Protein AF-A0A7K0BRN7-F1 (afdb_monomer)

Mean predicted aligned error: 6.17 Å

Sequence (63 aa):
MPDMPFEPLLFFADAGNGDLFALLSEIDRPDVFVWNHEDDSRTWAAPSLTKYLEWRLTGQIEL

Foldseek 3Di:
DPDDPPPDWDWDDDPVPRWTWTDHPPDPFQWIWIADPVPRDIHTFGRHPVRNVVCVVVVVGDD

Secondary structure (DSSP, 8-state):
-----STTEEEEEE-SSS-EEEEETTTTEEEEEEEPTTT--EEEEESSHHHHHHHHHHT----

Organism: NCBI:txid2585200

pLDDT: mean 84.74, std 12.73, range [44.69, 97.94]

InterPro domains:
  IPR037883 Knr4/Smi1-like domain superfamily [SSF160631] (8-62)

Structure (mmCIF, N/CA/C/O backbone):
data_AF-A0A7K0BRN7-F1
#
_entry.id   AF-A0A7K0BRN7-F1
#
loop_
_atom_site.group_PDB
_atom_site.id
_atom_site.type_symbol
_atom_site.label_atom_id
_atom_site.label_alt_id
_atom_site.label_comp_id
_atom_site.label_asym_id
_atom_site.label_entity_id
_atom_site.label_seq_id
_atom_site.pdbx_PDB_ins_code
_atom_site.Cartn_x
_atom_site.Cartn_y
_atom_site.Cartn_z
_atom_site.occupancy
_atom_site.B_iso_or_equiv
_atom_site.auth_seq_id
_atom_site.auth_comp_id
_atom_site.auth_asym_id
_atom_site.auth_atom_id
_atom_site.pdbx_PDB_model_num
ATOM 1 N N . MET A 1 1 ? 16.836 -8.686 -12.502 1.00 44.69 1 MET A N 1
ATOM 2 C CA . MET A 1 1 ? 15.448 -8.375 -12.900 1.00 44.69 1 MET A CA 1
ATOM 3 C C . MET A 1 1 ? 15.529 -7.081 -13.692 1.00 44.69 1 MET A C 1
ATOM 5 O O . MET A 1 1 ? 16.259 -6.220 -13.216 1.00 44.69 1 MET A O 1
ATOM 9 N N . PRO A 1 2 ? 14.956 -6.962 -14.903 1.00 50.97 2 PRO A N 1
ATOM 10 C CA . PRO A 1 2 ? 14.967 -5.678 -15.603 1.00 50.97 2 PRO A CA 1
ATOM 11 C C . PRO A 1 2 ? 14.184 -4.657 -14.765 1.00 50.97 2 PRO A C 1
ATOM 13 O O . PRO A 1 2 ? 13.240 -5.056 -14.079 1.00 50.97 2 PRO A O 1
ATOM 16 N N . ASP A 1 3 ? 14.614 -3.392 -14.785 1.00 52.94 3 ASP A N 1
ATOM 17 C CA . ASP A 1 3 ? 13.921 -2.280 -14.127 1.00 52.94 3 ASP A CA 1
ATOM 18 C C . ASP A 1 3 ? 12.434 -2.327 -14.476 1.00 52.94 3 ASP A C 1
ATOM 20 O O . ASP A 1 3 ? 12.060 -2.392 -15.650 1.00 52.94 3 ASP A O 1
ATOM 24 N N . MET A 1 4 ? 11.588 -2.350 -13.449 1.00 52.66 4 MET A N 1
ATOM 25 C CA . MET A 1 4 ? 10.153 -2.201 -13.629 1.00 52.66 4 MET A CA 1
ATOM 26 C C . MET A 1 4 ? 9.931 -0.730 -14.008 1.00 52.66 4 MET A C 1
ATOM 28 O O . MET A 1 4 ? 10.285 0.136 -13.207 1.00 52.66 4 MET A O 1
ATOM 32 N N . PRO A 1 5 ? 9.444 -0.410 -15.220 1.00 60.44 5 PRO A N 1
ATOM 33 C CA . PRO A 1 5 ? 9.182 0.974 -15.585 1.00 60.44 5 PRO A CA 1
ATOM 34 C C . PRO A 1 5 ? 8.166 1.600 -14.616 1.00 60.44 5 PRO A C 1
ATOM 36 O O . PRO A 1 5 ? 7.388 0.908 -13.966 1.00 60.44 5 PRO A O 1
ATOM 39 N N . PHE A 1 6 ? 8.189 2.931 -14.522 1.00 60.50 6 PHE A N 1
ATOM 40 C CA . PHE A 1 6 ? 7.302 3.743 -13.676 1.00 60.50 6 PHE A CA 1
ATOM 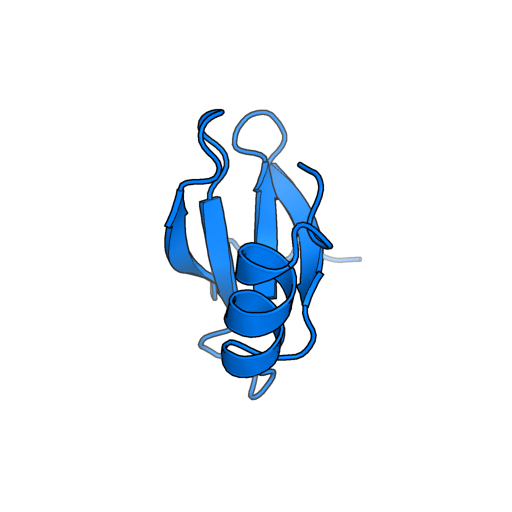41 C C . PHE A 1 6 ? 5.799 3.496 -13.954 1.00 60.50 6 PHE A C 1
ATOM 43 O O . PHE A 1 6 ? 4.944 3.731 -13.099 1.00 60.50 6 PHE A O 1
ATOM 50 N N . GLU A 1 7 ? 5.481 2.982 -15.143 1.00 65.56 7 GLU A N 1
ATOM 51 C CA . GLU A 1 7 ? 4.170 2.459 -15.524 1.00 65.56 7 GLU A CA 1
ATOM 52 C C . GLU A 1 7 ? 4.023 1.027 -14.969 1.00 65.56 7 GLU A C 1
ATOM 54 O O . GLU A 1 7 ? 4.860 0.176 -15.279 1.00 65.56 7 GLU A O 1
ATOM 59 N N . PRO A 1 8 ? 3.005 0.723 -14.135 1.00 75.81 8 PRO A N 1
ATOM 60 C CA . PRO A 1 8 ? 1.662 1.288 -14.222 1.00 75.81 8 PRO A CA 1
ATOM 61 C C . PRO A 1 8 ? 1.071 1.687 -12.854 1.00 75.81 8 PRO A C 1
ATOM 63 O O . PRO A 1 8 ? 0.118 1.065 -12.391 1.00 75.81 8 PRO A O 1
ATOM 66 N N . LEU A 1 9 ? 1.625 2.681 -12.152 1.00 80.69 9 LEU A N 1
ATOM 67 C CA . LEU A 1 9 ? 1.053 3.112 -10.865 1.00 80.69 9 LEU A CA 1
ATOM 68 C C . LEU A 1 9 ? -0.081 4.137 -11.036 1.00 80.69 9 LEU A C 1
ATOM 70 O O . LEU A 1 9 ? 0.110 5.209 -11.606 1.00 80.69 9 LEU A O 1
ATOM 74 N 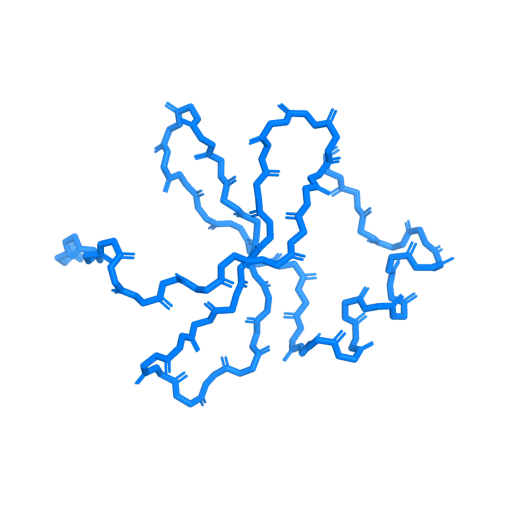N . LEU A 1 10 ? -1.250 3.840 -10.463 1.00 87.38 10 LEU A N 1
ATOM 75 C CA . LEU A 1 10 ? -2.339 4.799 -10.252 1.00 87.38 10 LEU A CA 1
ATOM 76 C C . LEU A 1 10 ? -2.375 5.214 -8.778 1.00 87.38 10 LEU A C 1
ATOM 78 O O . LEU A 1 10 ? -2.846 4.449 -7.934 1.00 87.38 10 LEU A O 1
ATOM 82 N N . PHE A 1 11 ? -1.898 6.422 -8.474 1.00 89.56 11 PHE A N 1
ATOM 83 C CA . PHE A 1 11 ? -1.911 6.969 -7.115 1.00 89.56 11 PHE A CA 1
ATOM 84 C C . PHE A 1 11 ? -3.315 7.392 -6.677 1.00 89.56 11 PHE A C 1
ATOM 86 O O . PHE A 1 11 ? -4.066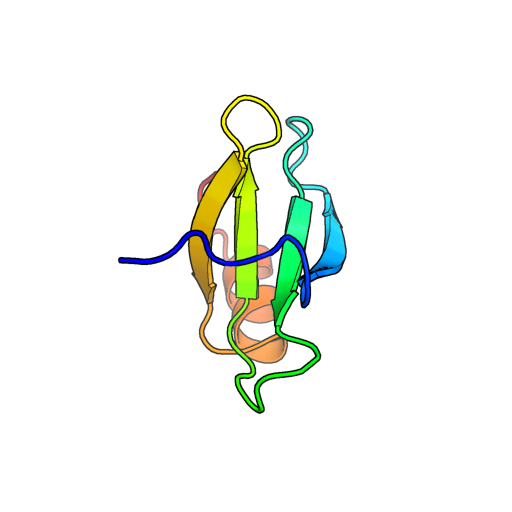 7.978 -7.459 1.00 89.56 11 PHE A O 1
ATOM 93 N N . PHE A 1 12 ? -3.662 7.130 -5.415 1.00 91.38 12 PHE A N 1
ATOM 94 C CA . PHE A 1 12 ? -5.004 7.430 -4.898 1.00 91.38 12 PHE A CA 1
ATOM 95 C C . PHE A 1 12 ? -5.058 7.925 -3.445 1.00 91.38 12 PHE A C 1
ATOM 97 O O . PHE A 1 12 ? -6.126 8.347 -3.000 1.00 91.38 12 PHE A O 1
ATOM 104 N N . ALA A 1 13 ? -3.954 7.876 -2.692 1.00 92.44 13 ALA A N 1
ATOM 105 C CA . ALA A 1 13 ? -3.905 8.376 -1.317 1.00 92.44 13 ALA A CA 1
ATOM 106 C C . ALA A 1 13 ? -2.480 8.757 -0.888 1.00 92.44 13 ALA A C 1
ATOM 1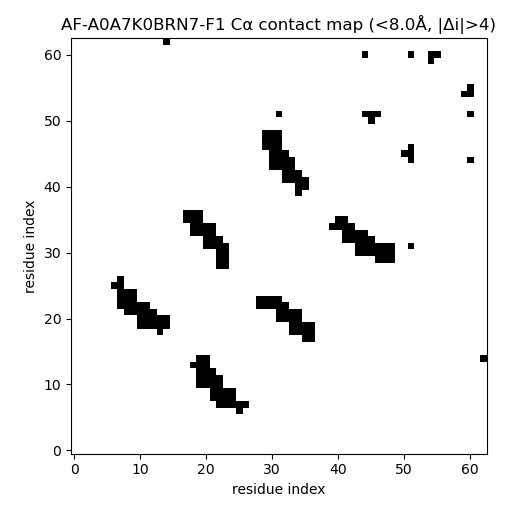08 O O . ALA A 1 13 ? -1.508 8.181 -1.371 1.00 92.44 13 ALA A O 1
ATOM 109 N N . ASP A 1 14 ? -2.397 9.697 0.053 1.00 93.31 14 ASP A N 1
ATOM 110 C CA . ASP A 1 14 ? -1.172 10.113 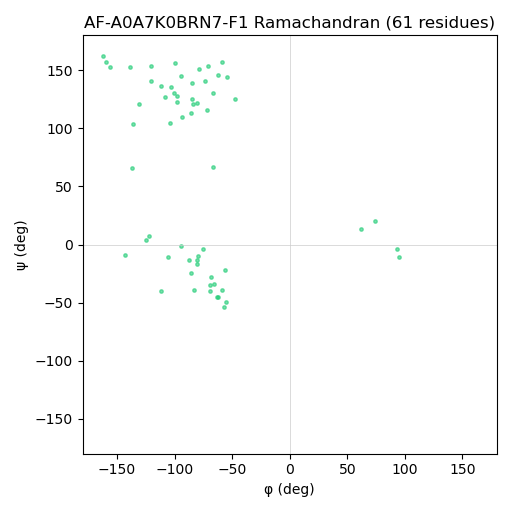0.744 1.00 93.31 14 ASP A CA 1
ATOM 111 C C . ASP A 1 14 ? -1.005 9.346 2.071 1.00 93.31 14 ASP A C 1
ATOM 113 O O . ASP A 1 14 ? -1.987 9.011 2.749 1.00 93.31 14 ASP A O 1
ATOM 117 N N . ALA A 1 15 ? 0.241 9.039 2.429 1.00 90.19 15 ALA A N 1
ATOM 118 C CA . ALA A 1 15 ? 0.603 8.336 3.658 1.00 90.19 15 ALA A CA 1
ATOM 119 C C . ALA A 1 15 ? 0.810 9.258 4.875 1.00 90.19 15 ALA A C 1
ATOM 121 O O . ALA A 1 15 ? 0.808 8.764 6.003 1.00 90.19 15 ALA A O 1
ATOM 122 N N . GLY A 1 16 ? 0.922 10.575 4.680 1.00 90.12 16 GLY A N 1
ATOM 123 C CA . GLY A 1 16 ? 1.191 11.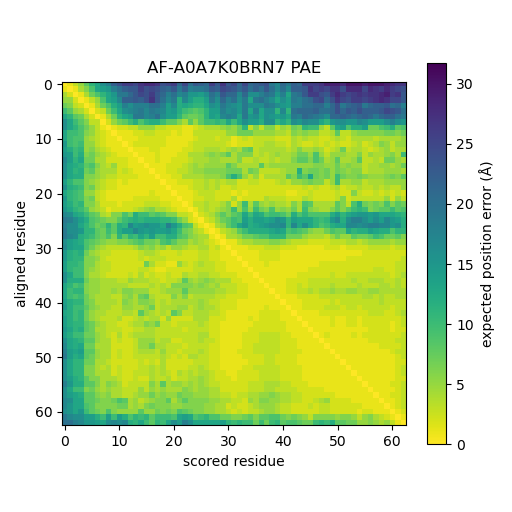576 5.718 1.00 90.12 16 GLY A CA 1
ATOM 124 C C . GLY A 1 16 ? 2.674 11.919 5.896 1.00 90.12 16 GLY A C 1
ATOM 125 O O . GLY A 1 16 ? 3.000 12.812 6.676 1.00 90.12 16 GLY A O 1
ATOM 126 N N . ASN A 1 17 ? 3.563 11.236 5.174 1.00 89.69 17 ASN A N 1
ATOM 127 C CA . ASN A 1 17 ? 5.019 11.415 5.190 1.00 89.69 17 ASN A CA 1
ATOM 128 C C . ASN A 1 17 ? 5.600 11.753 3.796 1.00 89.69 17 ASN A C 1
ATOM 130 O O . ASN A 1 17 ? 6.817 11.799 3.648 1.00 89.69 17 ASN A O 1
ATOM 134 N N . GLY A 1 18 ? 4.748 11.989 2.790 1.00 86.50 18 GLY A N 1
ATOM 135 C CA . GLY A 1 18 ? 5.152 12.204 1.395 1.00 86.50 18 GLY A CA 1
ATOM 136 C C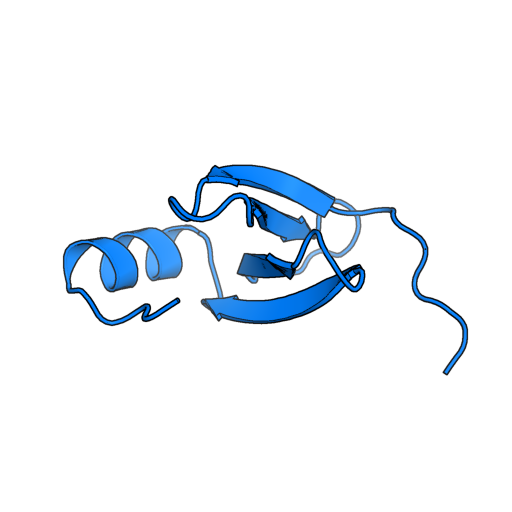 . GLY A 1 18 ? 5.122 10.946 0.522 1.00 86.50 18 GLY A C 1
ATOM 137 O O . GLY A 1 18 ? 5.187 11.065 -0.701 1.00 86.50 18 GLY A O 1
ATOM 138 N N . ASP A 1 19 ? 4.955 9.762 1.117 1.00 91.75 19 ASP A N 1
ATOM 139 C CA . ASP A 1 19 ? 4.767 8.516 0.375 1.00 91.75 19 ASP A CA 1
ATOM 140 C C . ASP A 1 19 ? 3.332 8.383 -0.143 1.00 91.75 19 ASP A C 1
ATOM 142 O O . ASP A 1 19 ? 2.368 8.883 0.452 1.00 91.75 19 ASP A O 1
ATOM 146 N N . LEU A 1 20 ? 3.176 7.674 -1.263 1.00 92.75 20 LEU A N 1
ATOM 147 C CA . LEU A 1 20 ? 1.890 7.550 -1.950 1.00 92.75 20 LEU A CA 1
ATOM 148 C C . LEU A 1 20 ? 1.435 6.100 -2.056 1.00 92.75 20 LEU A C 1
ATOM 150 O O . LEU A 1 20 ? 2.209 5.201 -2.375 1.00 92.75 20 LEU A O 1
ATOM 154 N N . PHE A 1 21 ? 0.137 5.878 -1.871 1.00 89.44 21 PHE A N 1
ATOM 155 C CA . PHE A 1 21 ? -0.499 4.602 -2.173 1.00 89.44 21 PHE A CA 1
ATOM 156 C C . PHE A 1 21 ? -0.893 4.519 -3.641 1.00 89.44 21 PHE A C 1
ATOM 158 O O . PHE A 1 21 ? -1.455 5.471 -4.195 1.00 89.44 21 PHE A O 1
ATOM 165 N N . ALA A 1 22 ? -0.670 3.353 -4.242 1.00 90.12 22 ALA A N 1
ATOM 166 C CA . ALA A 1 22 ? -0.949 3.107 -5.646 1.00 90.12 22 ALA A CA 1
ATOM 167 C C . ALA A 1 22 ? -1.571 1.730 -5.915 1.00 90.12 22 ALA A C 1
ATOM 169 O O . ALA A 1 22 ? -1.340 0.769 -5.180 1.00 90.12 22 ALA A O 1
ATOM 170 N N . LEU A 1 23 ? -2.342 1.655 -7.001 1.00 83.75 23 LEU A N 1
ATOM 171 C CA . LEU A 1 23 ? -2.758 0.419 -7.673 1.00 83.75 23 LEU A CA 1
ATOM 172 C C . LEU A 1 23 ? -1.870 0.170 -8.897 1.00 83.75 23 LEU A C 1
ATOM 174 O O . LEU A 1 23 ? -1.348 1.125 -9.472 1.00 83.75 23 LEU A O 1
ATOM 178 N N . LEU A 1 24 ? -1.765 -1.084 -9.340 1.00 81.00 24 LEU A N 1
ATOM 179 C CA . LEU A 1 24 ? -1.205 -1.419 -10.653 1.00 81.00 24 LEU A CA 1
ATOM 180 C C . LEU A 1 24 ? -2.319 -1.328 -11.712 1.00 81.00 24 LEU A C 1
ATOM 182 O O . LEU A 1 24 ? -3.271 -2.098 -11.661 1.00 81.00 24 LEU A O 1
ATOM 186 N N . SER A 1 25 ? -2.241 -0.375 -12.644 1.00 71.50 25 SER A N 1
ATOM 187 C CA . SER A 1 25 ? -3.310 -0.074 -13.614 1.00 71.50 25 SER A CA 1
ATOM 188 C C . SER A 1 25 ? -3.282 -0.925 -14.889 1.00 71.50 25 SER A C 1
ATOM 190 O O . SER A 1 25 ? -4.321 -1.093 -15.521 1.00 71.50 25 SER A O 1
ATOM 192 N N . GLU A 1 26 ? -2.125 -1.471 -15.273 1.00 67.81 26 GLU A N 1
ATOM 193 C CA . GLU A 1 26 ? -1.952 -2.249 -16.518 1.00 67.81 26 GLU A CA 1
ATOM 194 C C . GLU A 1 26 ? -1.827 -3.756 -16.282 1.00 67.81 26 GLU A C 1
ATOM 196 O O . GLU A 1 26 ? -1.887 -4.556 -17.215 1.00 67.81 26 GLU A O 1
ATOM 201 N N . ILE A 1 27 ? -1.674 -4.156 -15.024 1.00 66.75 27 ILE A N 1
ATOM 202 C CA . ILE A 1 27 ? -1.674 -5.552 -14.607 1.00 66.75 27 ILE A CA 1
ATOM 203 C C . ILE A 1 27 ? -2.995 -5.739 -13.873 1.00 66.75 27 ILE A C 1
ATOM 205 O O . ILE A 1 27 ? -3.273 -4.961 -12.968 1.00 66.75 27 ILE A O 1
ATOM 209 N N . ASP A 1 28 ? -3.802 -6.738 -14.253 1.00 71.06 28 ASP A N 1
ATOM 210 C CA . ASP A 1 28 ? -5.042 -7.123 -13.553 1.00 71.06 28 ASP A CA 1
ATOM 211 C C . ASP A 1 28 ? -4.710 -7.683 -12.160 1.00 71.06 28 ASP A C 1
ATOM 213 O O . ASP A 1 28 ? -4.769 -8.880 -11.878 1.00 71.06 28 ASP A O 1
ATOM 217 N N . ARG A 1 29 ? -4.208 -6.793 -11.309 1.00 79.19 29 ARG A N 1
ATOM 218 C CA . ARG A 1 29 ? -3.661 -7.060 -9.998 1.00 79.19 29 ARG A CA 1
ATOM 219 C C . ARG A 1 29 ? -4.213 -5.995 -9.051 1.00 79.19 29 ARG A C 1
ATOM 221 O O . ARG A 1 29 ? -3.743 -4.860 -9.071 1.00 79.19 29 ARG A O 1
ATOM 228 N N . PRO A 1 30 ? -5.200 -6.350 -8.213 1.00 85.94 30 PRO A N 1
ATOM 229 C CA . PRO A 1 30 ? -5.902 -5.392 -7.363 1.00 85.94 30 PRO A CA 1
ATOM 230 C C . PRO A 1 30 ? -5.082 -4.928 -6.151 1.00 85.94 30 PRO A C 1
ATOM 232 O O . PRO A 1 30 ? -5.566 -4.094 -5.386 1.00 85.94 30 PRO A O 1
ATOM 235 N N . ASP A 1 31 ? -3.884 -5.477 -5.944 1.00 90.31 31 ASP A N 1
ATOM 236 C CA . ASP A 1 31 ? -3.004 -5.139 -4.832 1.00 90.31 31 ASP A CA 1
ATOM 237 C C . ASP A 1 31 ? -2.714 -3.633 -4.742 1.00 90.31 31 ASP A C 1
ATOM 239 O O . ASP A 1 31 ? -2.533 -2.932 -5.739 1.00 90.31 31 ASP A O 1
ATOM 243 N N . VAL A 1 32 ? -2.609 -3.164 -3.505 1.00 90.38 32 VAL A N 1
ATOM 244 C CA . VAL A 1 32 ? -2.208 -1.810 -3.146 1.00 90.38 32 VAL A CA 1
ATOM 245 C C . VAL 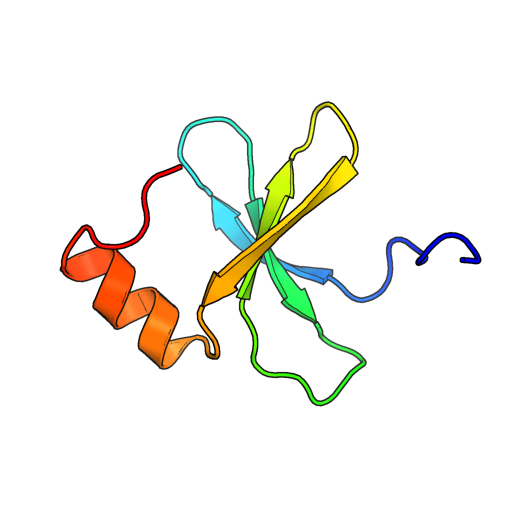A 1 32 ? -0.761 -1.838 -2.673 1.00 90.38 32 VAL A C 1
ATOM 247 O O . VAL A 1 32 ? -0.390 -2.676 -1.846 1.00 90.38 32 VAL A O 1
ATOM 250 N N . PHE A 1 33 ? 0.032 -0.883 -3.147 1.00 91.12 33 PHE A N 1
ATOM 251 C CA . PHE A 1 33 ? 1.423 -0.679 -2.745 1.00 91.12 33 PHE A CA 1
ATOM 252 C C . PHE A 1 33 ? 1.621 0.717 -2.160 1.00 91.12 33 PHE A C 1
ATOM 254 O O . PHE A 1 33 ? 0.898 1.643 -2.522 1.00 91.12 33 PHE A O 1
ATOM 261 N N . VAL A 1 34 ? 2.615 0.859 -1.285 1.00 92.56 34 VAL A N 1
ATOM 262 C CA . VAL A 1 34 ? 3.169 2.148 -0.851 1.00 92.56 34 VAL A CA 1
ATOM 263 C C . VAL A 1 34 ? 4.419 2.409 -1.672 1.00 92.56 34 VAL A C 1
ATOM 265 O O . VAL A 1 34 ? 5.291 1.542 -1.749 1.00 92.56 34 VAL A O 1
ATOM 268 N N . TRP A 1 35 ? 4.486 3.581 -2.286 1.00 90.44 35 TRP A N 1
ATOM 269 C CA . TRP A 1 35 ? 5.645 4.087 -3.002 1.00 90.44 35 TRP A CA 1
ATOM 270 C C . TRP A 1 35 ? 6.437 5.029 -2.101 1.00 90.44 35 TRP A C 1
ATOM 272 O O . TRP A 1 35 ? 5.886 6.026 -1.635 1.00 90.44 35 TRP A O 1
ATOM 282 N N . ASN A 1 36 ? 7.713 4.708 -1.895 1.00 87.25 36 ASN A N 1
ATOM 283 C CA . ASN A 1 36 ? 8.669 5.585 -1.240 1.00 87.25 36 ASN A CA 1
ATOM 284 C C . ASN A 1 36 ? 9.239 6.564 -2.273 1.00 87.25 36 ASN A C 1
ATOM 286 O O . ASN A 1 36 ? 9.836 6.162 -3.275 1.00 87.25 36 ASN A O 1
ATOM 290 N N . HIS A 1 37 ? 9.046 7.855 -2.027 1.00 85.44 37 HIS A N 1
ATOM 291 C CA . HIS A 1 37 ? 9.446 8.907 -2.961 1.00 85.44 37 HIS A CA 1
ATOM 292 C C . HIS A 1 37 ? 10.942 9.265 -2.907 1.00 85.44 37 HIS A C 1
ATOM 294 O O . HIS A 1 37 ? 11.434 9.964 -3.794 1.00 85.44 37 HIS A O 1
ATOM 300 N N . GLU A 1 38 ? 11.665 8.814 -1.881 1.00 88.69 38 GLU A N 1
ATOM 301 C CA . GLU A 1 38 ? 13.097 9.067 -1.701 1.00 88.69 38 GLU A CA 1
ATOM 302 C C . GLU A 1 38 ? 13.958 8.089 -2.507 1.00 88.69 38 GLU A C 1
ATOM 304 O O . GLU A 1 38 ? 14.976 8.493 -3.075 1.00 88.69 38 GLU A O 1
ATOM 309 N N . ASP A 1 39 ? 13.561 6.813 -2.570 1.00 89.75 39 ASP A N 1
ATOM 310 C CA . ASP A 1 39 ? 14.358 5.739 -3.180 1.00 89.75 39 ASP A CA 1
ATOM 311 C C . ASP A 1 39 ? 13.646 4.939 -4.288 1.00 89.75 39 ASP A C 1
ATOM 313 O O . ASP A 1 39 ? 14.221 3.994 -4.832 1.00 89.75 39 ASP A O 1
ATOM 317 N N . ASP A 1 40 ? 12.423 5.331 -4.655 1.00 84.75 40 ASP A N 1
ATOM 318 C CA . ASP A 1 40 ? 11.556 4.669 -5.644 1.00 84.75 40 ASP A CA 1
ATOM 319 C C . ASP A 1 40 ? 11.150 3.223 -5.274 1.00 84.75 40 ASP A C 1
ATOM 321 O O . ASP A 1 40 ? 10.603 2.473 -6.094 1.00 84.75 40 ASP A O 1
ATOM 325 N N . SER A 1 41 ? 11.369 2.798 -4.026 1.00 87.31 41 SER A N 1
ATOM 326 C CA . SER A 1 41 ? 10.951 1.476 -3.565 1.00 87.31 41 SER A CA 1
ATOM 327 C C . SER A 1 41 ? 9.430 1.368 -3.421 1.00 87.31 41 SER A C 1
ATOM 329 O O . SER A 1 41 ? 8.696 2.346 -3.258 1.00 87.31 41 SER A O 1
ATOM 331 N N . ARG A 1 42 ? 8.927 0.134 -3.540 1.00 87.56 42 ARG A N 1
ATOM 332 C CA . ARG A 1 42 ? 7.496 -0.192 -3.485 1.00 87.56 42 ARG A CA 1
ATOM 333 C C . ARG A 1 42 ? 7.286 -1.352 -2.522 1.00 87.56 42 ARG A C 1
ATOM 335 O O . ARG A 1 42 ? 7.817 -2.441 -2.747 1.00 87.56 42 ARG A O 1
ATOM 342 N N . THR A 1 43 ? 6.484 -1.137 -1.483 1.00 90.81 43 THR A N 1
ATOM 343 C CA . THR A 1 43 ? 6.145 -2.167 -0.488 1.00 90.81 43 THR A CA 1
ATOM 344 C C . THR A 1 43 ? 4.677 -2.544 -0.609 1.00 90.81 43 THR A C 1
ATOM 346 O O . THR A 1 43 ? 3.813 -1.689 -0.787 1.00 90.81 43 THR A O 1
ATOM 349 N N . TRP A 1 44 ? 4.378 -3.839 -0.549 1.00 91.81 44 TRP A N 1
ATOM 350 C CA . TRP A 1 44 ? 3.001 -4.324 -0.581 1.00 91.81 44 TRP A CA 1
ATOM 351 C C . TRP A 1 44 ? 2.250 -3.902 0.683 1.00 91.81 44 TRP A C 1
ATOM 353 O O . TRP A 1 44 ? 2.732 -4.135 1.789 1.00 91.81 44 TRP A O 1
ATOM 363 N N . ALA A 1 45 ? 1.065 -3.317 0.516 1.00 93.94 45 ALA A N 1
ATOM 364 C CA . ALA A 1 45 ? 0.257 -2.810 1.621 1.00 93.94 45 ALA A CA 1
ATOM 365 C C . ALA A 1 45 ? -1.030 -3.608 1.834 1.00 93.94 45 ALA A C 1
ATOM 367 O O . ALA A 1 45 ? -1.430 -3.829 2.973 1.00 93.94 45 ALA A O 1
ATOM 368 N N . ALA A 1 46 ? -1.706 -4.021 0.757 1.00 95.50 46 ALA A N 1
ATOM 369 C CA . ALA A 1 46 ? -2.950 -4.781 0.848 1.00 95.50 46 ALA A CA 1
ATOM 370 C C . ALA A 1 46 ? -3.247 -5.545 -0.452 1.00 95.50 46 ALA A C 1
ATOM 372 O O . ALA A 1 46 ? -2.816 -5.130 -1.524 1.00 95.50 46 ALA A O 1
ATOM 373 N N . PRO A 1 47 ? -4.054 -6.619 -0.407 1.00 93.75 47 PRO A N 1
ATOM 374 C CA . PRO A 1 47 ? -4.390 -7.398 -1.602 1.00 93.75 47 PRO A CA 1
ATOM 375 C C . PRO A 1 47 ? -5.493 -6.767 -2.473 1.00 93.75 47 PRO A C 1
ATOM 377 O O . PRO A 1 47 ? -5.784 -7.277 -3.547 1.00 93.75 47 PRO A O 1
ATOM 380 N N . SER A 1 48 ? -6.181 -5.724 -1.997 1.00 92.69 48 SER A N 1
ATOM 381 C CA . SER A 1 48 ? -7.229 -5.011 -2.745 1.00 92.69 48 SER A CA 1
ATOM 382 C C . SER A 1 48 ? -7.502 -3.640 -2.136 1.00 92.69 48 SER A C 1
ATOM 384 O O . SER A 1 48 ? -7.232 -3.430 -0.951 1.00 92.69 48 SER A O 1
ATOM 386 N N . LEU A 1 49 ? -8.138 -2.741 -2.894 1.00 92.75 49 LEU A N 1
ATOM 387 C CA . LEU A 1 49 ? -8.598 -1.450 -2.371 1.00 92.75 49 LEU A CA 1
ATOM 388 C C . LEU A 1 49 ? -9.586 -1.607 -1.199 1.00 92.75 49 LEU A C 1
ATOM 390 O O . LEU A 1 49 ? -9.509 -0.875 -0.216 1.00 92.75 49 LEU A O 1
ATOM 394 N N . THR A 1 50 ? -10.486 -2.593 -1.259 1.00 95.75 50 THR A N 1
ATOM 395 C CA . THR A 1 50 ? -11.422 -2.872 -0.159 1.00 95.75 50 THR A CA 1
ATOM 396 C C . THR A 1 50 ? -10.682 -3.276 1.114 1.00 95.75 50 THR A C 1
ATOM 398 O O . THR A 1 50 ? -10.983 -2.751 2.184 1.00 95.75 50 THR A O 1
ATOM 401 N N . LYS A 1 51 ? -9.687 -4.168 1.007 1.00 97.19 51 LYS A N 1
ATOM 402 C CA . LYS A 1 51 ? -8.879 -4.571 2.166 1.00 97.19 51 LYS A CA 1
ATOM 403 C C . LYS A 1 51 ? -7.975 -3.454 2.670 1.00 97.19 51 LYS A C 1
ATOM 405 O O . LYS A 1 51 ? -7.834 -3.327 3.878 1.00 97.19 51 LYS A O 1
ATOM 410 N N . TYR A 1 52 ? -7.446 -2.615 1.782 1.00 96.19 52 TYR A N 1
ATOM 411 C CA . TYR A 1 52 ? -6.739 -1.397 2.171 1.00 96.19 52 TYR A CA 1
ATOM 412 C C . TYR A 1 52 ? -7.610 -0.504 3.067 1.00 96.19 52 TYR A C 1
ATOM 414 O O . TYR A 1 52 ? -7.165 -0.109 4.140 1.00 96.19 52 TYR A O 1
ATOM 422 N N . LEU A 1 53 ? -8.859 -0.227 2.671 1.00 96.06 53 LEU A N 1
ATOM 423 C CA . LEU A 1 53 ? -9.768 0.611 3.463 1.00 96.06 53 LEU A CA 1
ATOM 424 C C . LEU A 1 53 ? -10.079 -0.013 4.827 1.00 96.06 53 LEU A C 1
ATOM 426 O O . LEU A 1 53 ? -10.021 0.681 5.838 1.00 96.06 53 LEU A O 1
ATOM 430 N N . GLU A 1 54 ? -10.371 -1.315 4.865 1.00 97.94 54 GLU A N 1
ATOM 431 C CA . GLU A 1 54 ? -10.597 -2.050 6.115 1.00 97.94 54 GLU A CA 1
ATOM 432 C C . GLU A 1 54 ? -9.386 -1.939 7.044 1.00 97.94 54 GLU A C 1
ATOM 434 O O . GLU A 1 54 ? -9.524 -1.487 8.177 1.00 97.94 54 GLU A O 1
ATOM 439 N N . TRP A 1 55 ? -8.197 -2.285 6.549 1.00 96.94 55 TRP A N 1
ATOM 440 C CA . TRP A 1 55 ? -6.970 -2.278 7.341 1.00 96.94 55 TRP A CA 1
ATOM 441 C C . TRP A 1 55 ? -6.561 -0.878 7.776 1.00 96.94 55 TRP A C 1
ATOM 443 O O . TRP A 1 55 ? -6.050 -0.707 8.881 1.00 96.94 55 TRP A O 1
ATOM 453 N N . ARG A 1 56 ? -6.806 0.147 6.954 1.00 93.31 56 ARG A N 1
ATOM 454 C CA . ARG A 1 56 ? -6.507 1.525 7.345 1.00 93.31 56 ARG A CA 1
ATOM 455 C C . ARG A 1 56 ? -7.445 2.016 8.444 1.00 93.31 56 ARG A C 1
ATOM 457 O O . ARG A 1 56 ? -6.983 2.661 9.378 1.00 93.31 56 ARG A O 1
ATOM 464 N N . LEU A 1 57 ? -8.731 1.672 8.373 1.00 95.19 57 LEU A N 1
ATOM 465 C CA . LEU A 1 57 ? -9.714 2.015 9.407 1.00 95.19 57 LEU A CA 1
ATOM 466 C C . LEU A 1 57 ? -9.468 1.277 10.729 1.00 95.19 57 LEU A C 1
ATOM 468 O O . LEU A 1 57 ? -9.817 1.800 11.785 1.00 95.19 57 LEU A O 1
ATOM 472 N N . THR A 1 58 ? -8.871 0.085 10.683 1.00 96.56 58 THR A N 1
ATOM 473 C CA . THR A 1 58 ? -8.544 -0.708 11.877 1.00 96.56 58 THR A CA 1
ATOM 474 C C . THR A 1 58 ? -7.115 -0.508 12.385 1.00 96.56 58 THR A C 1
ATOM 476 O O . THR A 1 58 ? -6.763 -1.093 13.407 1.00 96.56 58 THR A O 1
ATOM 479 N N . GLY A 1 59 ? -6.297 0.314 11.716 1.00 93.69 59 GLY A N 1
ATOM 480 C CA . GLY A 1 59 ? -4.909 0.585 12.113 1.00 93.69 59 GLY A CA 1
ATOM 481 C C . GLY A 1 59 ? -3.927 -0.557 11.826 1.00 93.69 59 GLY A C 1
ATOM 482 O O . GLY A 1 59 ? -2.869 -0.612 12.433 1.00 93.69 59 GLY A O 1
ATOM 483 N N . GLN A 1 60 ? -4.266 -1.476 10.923 1.00 94.25 60 GLN A N 1
ATOM 484 C CA . GLN A 1 60 ? -3.420 -2.615 10.552 1.00 94.25 60 GLN A CA 1
ATOM 485 C C . GLN A 1 60 ? -2.318 -2.254 9.535 1.00 94.25 60 GLN A C 1
ATOM 487 O O . GLN A 1 60 ? -1.367 -3.013 9.368 1.00 94.25 60 GLN A O 1
ATOM 492 N N . ILE A 1 61 ? -2.434 -1.114 8.848 1.00 90.38 61 ILE A N 1
ATOM 493 C CA . ILE A 1 61 ? -1.365 -0.576 7.995 1.00 90.38 61 ILE A CA 1
ATOM 494 C C . ILE A 1 61 ? -0.536 0.402 8.834 1.00 90.38 61 ILE A C 1
ATOM 496 O O . ILE A 1 61 ? -1.021 1.490 9.152 1.00 90.38 61 ILE A O 1
ATOM 500 N N . GLU A 1 62 ? 0.698 0.014 9.155 1.00 79.88 62 GLU A N 1
ATOM 501 C CA . GLU A 1 62 ? 1.733 0.877 9.737 1.00 79.88 62 GLU A CA 1
ATOM 502 C C . GLU A 1 62 ? 2.701 1.305 8.622 1.00 79.88 62 GLU A C 1
ATOM 504 O O . GLU A 1 62 ? 3.126 0.465 7.826 1.00 79.88 62 GLU A O 1
ATOM 509 N N . LEU A 1 63 ? 2.983 2.608 8.535 1.00 72.56 63 LEU A N 1
ATOM 510 C CA . LEU A 1 63 ? 3.846 3.243 7.530 1.00 72.56 63 LEU A CA 1
ATOM 511 C C . LEU A 1 63 ? 4.987 3.971 8.233 1.00 72.56 63 LEU A C 1
ATOM 513 O O . LEU 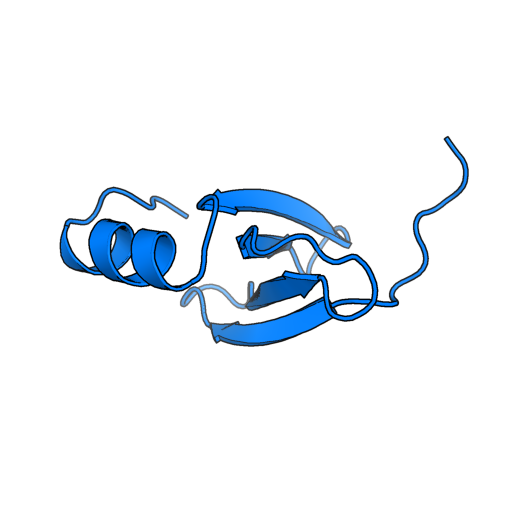A 1 63 ? 4.677 4.667 9.231 1.00 72.56 63 LEU A O 1
#

Nearest PDB structures (foldseek):
  7hh7-assembly2_B  TM=3.021E-01  e=6.446E+00  Homo sapiens
  6f3f-assembly1_A  TM=3.530E-01  e=8.201E+00  Mus musculus

Solvent-accessible surface area (backbone atoms only — not comparable to full-atom values): 3901 Å² total; per-residue (Å²): 129,80,83,78,62,84,72,45,66,45,72,80,47,77,71,86,80,78,29,38,33,27,34,44,71,80,48,104,44,61,34,27,30,40,36,39,77,90,78,74,46,74,46,86,68,28,77,23,66,68,53,39,53,53,31,55,77,70,63,71,65,84,133

Radius of gyration: 11.59 Å; Cα contacts (8 Å, |Δi|>4): 98; chains: 1; bounding box: 27×21×29 Å